Protein AF-A0A1J0ACC7-F1 (afdb_monomer_lite)

Foldseek 3Di:
DDPVVVVVVVLVPDDPVVVVVVVVVVVVCCVVVVCVVPDPPPPPPPDDPCPCPPVDDDDPCNVPDDPVCPVPD

Sequence (73 aa):
MTTDTEILQTITQMPESLKQEVLHYAKYLIENYTESKNGEKEPRKKRRAGSLKGKIWMADDFDAPLEDLKDYM

InterPro domains:
  IPR018739 Domain of unknown function DUF2281 [PF10047] (6-72)

Organism: NCBI:txid1188229

pLDDT: mean 83.19, std 12.36, range [50.38, 94.56]

Secondary structure (DSSP, 8-state):
--HHHHHHHHHHHS-HHHHHHHHHHHHHHHHHHHHHHH-------PPPTTTTTTT----TTTTSPPGGGGGG-

Radius of gyration: 26.06 Å; chains: 1; bounding box: 52×36×54 Å

Structure (mmCIF, N/CA/C/O backbone):
data_AF-A0A1J0ACC7-F1
#
_entry.id   AF-A0A1J0ACC7-F1
#
loop_
_atom_site.group_PDB
_atom_site.id
_atom_site.type_symbol
_atom_site.label_atom_id
_atom_site.label_alt_id
_atom_site.label_comp_id
_atom_site.label_asym_id
_atom_site.label_entity_id
_atom_site.label_seq_id
_atom_site.pdbx_PDB_ins_code
_atom_site.Cartn_x
_atom_site.Cartn_y
_atom_site.Cartn_z
_atom_site.occupancy
_atom_site.B_iso_or_equiv
_atom_site.auth_seq_id
_atom_site.auth_comp_id
_atom_site.auth_asym_id
_atom_site.auth_atom_id
_atom_site.pdbx_PDB_model_num
ATOM 1 N N . MET A 1 1 ? -23.555 11.001 13.772 1.00 52.12 1 MET A N 1
ATOM 2 C CA . MET A 1 1 ? -22.985 9.769 14.346 1.00 52.12 1 MET A CA 1
ATOM 3 C C . MET A 1 1 ? -21.481 9.856 14.178 1.00 52.12 1 MET A C 1
ATOM 5 O O . MET A 1 1 ? -21.029 10.185 13.090 1.00 52.12 1 MET A O 1
ATOM 9 N N . THR A 1 2 ? -20.724 9.716 15.258 1.00 78.00 2 THR A N 1
ATOM 10 C CA . THR A 1 2 ? -19.254 9.711 15.231 1.00 78.00 2 THR A CA 1
ATOM 11 C C . THR A 1 2 ? -18.779 8.363 14.691 1.00 78.00 2 THR A C 1
ATOM 13 O O . THR A 1 2 ? -19.217 7.329 15.183 1.00 78.00 2 THR A O 1
ATOM 16 N N . THR A 1 3 ? -17.895 8.337 13.696 1.00 83.56 3 THR A N 1
ATOM 17 C CA . THR A 1 3 ? -17.354 7.087 13.116 1.00 83.56 3 THR A CA 1
ATOM 18 C C . THR A 1 3 ? -16.762 6.154 14.175 1.00 83.56 3 THR A C 1
ATOM 20 O O . THR A 1 3 ? -16.883 4.937 14.081 1.00 83.56 3 THR A O 1
ATOM 23 N N . ASP A 1 4 ? -16.203 6.728 15.240 1.00 86.00 4 ASP A N 1
ATOM 24 C CA . ASP A 1 4 ? -15.588 5.993 16.347 1.00 86.00 4 ASP A CA 1
ATOM 25 C C . ASP A 1 4 ? -16.597 5.111 17.097 1.00 86.00 4 ASP A C 1
ATOM 27 O O . ASP A 1 4 ? -16.283 3.989 17.498 1.00 86.00 4 ASP A O 1
ATOM 31 N N . THR A 1 5 ? -17.840 5.584 17.251 1.00 87.38 5 THR A N 1
ATOM 32 C CA . THR A 1 5 ? -18.883 4.826 17.954 1.00 87.38 5 THR A CA 1
ATOM 33 C C . THR A 1 5 ? -19.382 3.642 17.129 1.00 87.38 5 THR A C 1
ATOM 35 O O . THR A 1 5 ? -19.647 2.582 17.691 1.00 87.38 5 THR A O 1
ATOM 38 N N . GLU A 1 6 ? -19.452 3.783 15.804 1.00 87.81 6 GLU A N 1
ATOM 39 C CA . GLU A 1 6 ? -19.853 2.697 14.894 1.00 87.81 6 GLU A CA 1
ATOM 40 C C . GLU A 1 6 ? -18.767 1.609 14.804 1.00 87.81 6 GLU A C 1
ATOM 42 O O . GLU A 1 6 ? -19.066 0.411 14.818 1.00 87.81 6 GLU A O 1
ATOM 47 N N . ILE A 1 7 ? -17.490 2.005 14.809 1.00 88.69 7 ILE A N 1
ATOM 48 C CA . ILE A 1 7 ? -16.353 1.072 14.843 1.00 88.69 7 ILE A CA 1
ATOM 49 C C . ILE A 1 7 ? -16.359 0.249 16.142 1.00 88.69 7 ILE A C 1
ATOM 51 O O . ILE A 1 7 ? -16.185 -0.968 16.112 1.00 88.69 7 ILE A O 1
ATOM 55 N N . LEU A 1 8 ? -16.622 0.869 17.295 1.00 88.12 8 LEU A N 1
ATOM 56 C CA . LEU A 1 8 ? -16.704 0.141 18.569 1.00 88.12 8 LEU A CA 1
ATOM 57 C C . LEU A 1 8 ? -17.878 -0.853 18.606 1.00 88.12 8 LEU A C 1
ATOM 59 O O . LEU A 1 8 ? -17.721 -1.990 19.064 1.00 88.12 8 LEU A O 1
ATOM 63 N N . GLN A 1 9 ? -19.048 -0.458 18.098 1.00 88.88 9 GLN A N 1
ATOM 64 C CA . GLN A 1 9 ? -20.219 -1.339 18.026 1.00 88.88 9 GLN A CA 1
ATOM 65 C C . GLN A 1 9 ? -19.983 -2.549 17.116 1.00 88.88 9 GLN A C 1
ATOM 67 O O . GLN A 1 9 ? -20.311 -3.675 17.486 1.00 88.88 9 GLN A O 1
ATOM 72 N N . THR A 1 10 ? -19.358 -2.344 15.959 1.00 86.06 10 THR A N 1
ATOM 73 C CA . THR A 1 10 ? -19.032 -3.446 15.042 1.00 86.06 10 THR A CA 1
ATOM 74 C C . THR A 1 10 ? -17.980 -4.382 15.639 1.00 86.06 10 THR A C 1
ATOM 76 O O . THR A 1 10 ? -18.159 -5.597 15.604 1.00 86.06 10 THR A O 1
ATOM 79 N N . ILE A 1 11 ? -16.930 -3.854 16.280 1.00 88.75 11 ILE A N 1
ATOM 80 C CA . ILE A 1 11 ? -15.890 -4.672 16.929 1.00 88.75 11 ILE A CA 1
ATOM 81 C C . ILE A 1 11 ? -16.460 -5.522 18.064 1.00 88.75 11 ILE A C 1
ATOM 83 O O . ILE A 1 11 ? -16.088 -6.687 18.201 1.00 88.75 11 ILE A O 1
ATOM 87 N N . THR A 1 12 ? -17.371 -4.987 18.875 1.00 87.69 12 THR A N 1
ATOM 88 C CA . THR A 1 12 ? -17.944 -5.738 20.007 1.00 87.69 12 THR A CA 1
ATOM 89 C C . THR A 1 12 ? -18.772 -6.952 19.582 1.00 87.69 12 THR A C 1
ATOM 91 O O . THR A 1 12 ? -18.752 -7.953 20.297 1.00 87.69 12 THR A O 1
ATOM 94 N N . GLN A 1 13 ? -19.415 -6.913 18.412 1.00 89.88 13 GLN A N 1
ATOM 95 C CA . GLN A 1 13 ? -20.218 -8.019 17.872 1.00 89.88 13 GLN A CA 1
ATOM 96 C C . GLN A 1 13 ? -19.387 -9.107 17.165 1.00 89.88 13 GLN A C 1
ATOM 98 O O . GLN A 1 13 ? -19.912 -10.181 16.873 1.00 89.88 13 GLN A O 1
ATOM 103 N N . MET A 1 14 ? -18.099 -8.862 16.897 1.00 86.44 14 MET A N 1
ATOM 104 C CA . MET A 1 14 ? -17.240 -9.792 16.159 1.00 86.44 14 MET A CA 1
ATOM 105 C C . MET A 1 14 ? -16.567 -10.856 17.058 1.00 86.44 14 MET A C 1
ATOM 107 O O . MET A 1 14 ? -16.175 -10.558 18.195 1.00 86.44 14 MET A O 1
ATOM 111 N N . PRO A 1 15 ? -16.364 -12.090 16.550 1.00 89.50 15 PRO A N 1
ATOM 112 C CA . PRO A 1 15 ? -15.516 -13.103 17.178 1.00 89.50 15 PRO A CA 1
ATOM 113 C C . PRO A 1 15 ? -14.038 -12.685 17.213 1.00 89.50 15 PRO A C 1
ATOM 115 O O . PRO A 1 15 ? -13.587 -11.824 16.457 1.00 89.50 15 PRO A O 1
ATOM 118 N N . GLU A 1 16 ? -13.270 -13.304 18.111 1.00 85.94 16 GLU A N 1
ATOM 119 C CA . GLU A 1 16 ? -11.896 -12.895 18.432 1.00 85.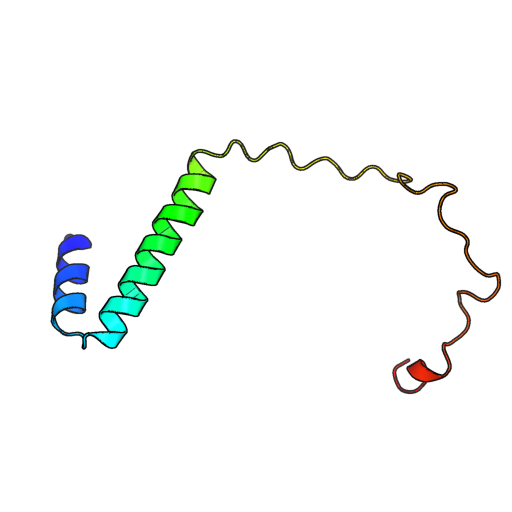94 16 GLU A CA 1
ATOM 120 C C . GLU A 1 16 ? -10.922 -12.983 17.247 1.00 85.94 16 GLU A C 1
ATOM 122 O O . GLU A 1 16 ? -10.072 -12.108 17.095 1.00 85.94 16 GLU A O 1
ATOM 127 N N . SER A 1 17 ? -11.109 -13.950 16.345 1.00 87.88 17 SER A N 1
ATOM 128 C CA . SER A 1 17 ? -10.317 -14.080 15.114 1.00 87.88 17 SER A CA 1
ATOM 129 C C . SER A 1 17 ? -10.422 -12.848 14.208 1.00 87.88 17 SER A C 1
ATOM 131 O O . SER A 1 17 ? -9.412 -12.316 13.756 1.00 87.88 17 SER A O 1
ATOM 133 N N . LEU A 1 18 ? -11.635 -12.330 13.997 1.00 87.31 18 LEU A N 1
ATOM 134 C CA . LEU A 1 18 ? -11.855 -11.147 13.159 1.00 87.31 18 LEU A CA 1
ATOM 135 C C . LEU A 1 18 ? -11.325 -9.874 13.825 1.00 87.31 18 LEU A C 1
ATOM 137 O O . LEU A 1 18 ? -10.806 -8.988 13.149 1.00 87.31 18 LEU A O 1
ATOM 141 N N . LYS A 1 19 ? -11.377 -9.790 15.160 1.00 88.81 19 LYS A N 1
ATOM 142 C CA . LYS A 1 19 ? -10.767 -8.674 15.900 1.00 88.81 19 LYS A CA 1
ATOM 143 C C . LYS A 1 19 ? -9.257 -8.602 15.673 1.00 88.81 19 LYS A C 1
ATOM 145 O O . LYS A 1 19 ? -8.718 -7.501 15.570 1.00 88.81 19 LYS A O 1
ATOM 150 N N . GLN A 1 20 ? -8.583 -9.749 15.575 1.00 89.06 20 GLN A N 1
ATOM 151 C CA . GLN A 1 20 ? -7.150 -9.800 15.279 1.00 89.06 20 GLN A CA 1
ATOM 152 C C . GLN A 1 20 ? -6.846 -9.283 13.869 1.00 89.06 20 GLN A C 1
ATOM 154 O O . GLN A 1 20 ? -5.941 -8.465 13.716 1.00 89.06 20 GLN A O 1
ATOM 159 N N . GLU A 1 21 ? -7.621 -9.675 12.857 1.00 90.94 21 GLU A N 1
ATOM 160 C CA . GLU A 1 21 ? -7.458 -9.160 11.488 1.00 90.94 21 GLU A CA 1
ATOM 161 C C . GLU A 1 21 ? -7.688 -7.647 11.407 1.00 90.94 21 GLU A C 1
ATOM 163 O O . GLU A 1 21 ? -6.881 -6.923 10.819 1.00 90.94 21 GLU A O 1
ATOM 168 N N . VAL A 1 22 ? -8.735 -7.144 12.069 1.00 92.69 22 VAL A N 1
ATOM 169 C CA . VAL A 1 22 ? -9.007 -5.701 12.157 1.00 92.69 22 VAL A CA 1
ATOM 170 C C . VAL A 1 22 ? -7.854 -4.971 12.848 1.00 92.69 22 VAL A C 1
ATOM 172 O O . VAL A 1 22 ? -7.434 -3.913 12.381 1.00 92.69 22 VAL A O 1
ATOM 175 N N . LEU A 1 23 ? -7.293 -5.538 13.921 1.00 90.81 23 LEU A N 1
ATOM 176 C CA . LEU A 1 23 ? -6.125 -4.978 14.603 1.00 90.81 23 LEU A CA 1
ATOM 177 C C . LEU A 1 23 ? -4.891 -4.947 13.692 1.00 90.81 23 LEU A C 1
ATOM 179 O O . LEU A 1 23 ? -4.173 -3.945 13.673 1.00 90.81 23 LEU A O 1
ATOM 183 N N . HIS A 1 24 ? -4.638 -6.017 12.937 1.00 94.50 24 HIS A N 1
ATOM 184 C CA . HIS A 1 24 ? -3.551 -6.063 11.960 1.00 94.50 24 HIS A CA 1
ATOM 185 C C . HIS A 1 24 ? -3.721 -4.987 10.891 1.00 94.50 24 HIS A C 1
ATOM 187 O O . HIS A 1 24 ? -2.772 -4.258 10.600 1.00 94.50 24 HIS A O 1
ATOM 193 N N . TYR A 1 25 ? -4.932 -4.834 10.359 1.00 92.75 25 TYR A N 1
ATOM 194 C CA . TYR A 1 25 ? -5.212 -3.826 9.347 1.00 92.75 25 TYR A CA 1
ATOM 195 C C . TYR A 1 25 ? -5.119 -2.399 9.901 1.00 92.75 25 TYR A C 1
ATOM 197 O O . TYR A 1 25 ? -4.533 -1.528 9.263 1.00 92.75 25 TYR A O 1
ATOM 205 N N . ALA A 1 26 ? -5.605 -2.152 11.118 1.00 91.19 26 ALA A N 1
ATOM 206 C CA . ALA A 1 26 ? -5.461 -0.857 11.778 1.00 91.19 26 ALA A CA 1
ATOM 207 C C . ALA A 1 26 ? -3.982 -0.485 11.983 1.00 91.19 26 ALA A C 1
ATOM 209 O O . ALA A 1 26 ? -3.586 0.642 11.685 1.00 91.19 26 ALA A O 1
ATOM 210 N N . LYS A 1 27 ? -3.148 -1.440 12.420 1.00 91.88 27 LYS A N 1
ATOM 211 C CA . LYS A 1 27 ? -1.691 -1.251 12.527 1.00 91.88 27 LYS A CA 1
ATOM 212 C C . LYS A 1 27 ? -1.055 -0.957 11.170 1.00 91.88 27 LYS A C 1
ATOM 214 O O . LYS A 1 27 ? -0.310 0.009 11.064 1.00 91.88 27 LYS A O 1
ATOM 219 N N . TYR A 1 28 ? -1.412 -1.725 10.139 1.00 92.19 28 TYR A N 1
ATOM 220 C CA . TYR A 1 28 ? -0.962 -1.502 8.764 1.00 92.19 28 TYR A CA 1
ATOM 221 C C . TYR A 1 28 ? -1.318 -0.093 8.271 1.00 92.19 28 TYR A C 1
ATOM 223 O O . TYR A 1 28 ? -0.485 0.577 7.663 1.00 92.19 28 TYR A O 1
ATOM 231 N N . LEU A 1 29 ? -2.542 0.377 8.527 1.00 88.12 29 LEU A N 1
ATOM 232 C CA . LEU A 1 29 ? -2.964 1.716 8.124 1.00 88.12 29 LEU A CA 1
ATOM 233 C C . LEU A 1 29 ? -2.160 2.795 8.848 1.00 88.12 29 LEU A C 1
ATOM 235 O O . LEU A 1 29 ? -1.724 3.752 8.217 1.00 88.12 29 LEU A O 1
ATOM 239 N N . ILE A 1 30 ? -1.927 2.636 10.150 1.00 87.69 30 ILE A N 1
ATOM 240 C CA . ILE A 1 30 ? -1.105 3.578 10.910 1.00 87.69 30 ILE A CA 1
ATOM 241 C C . ILE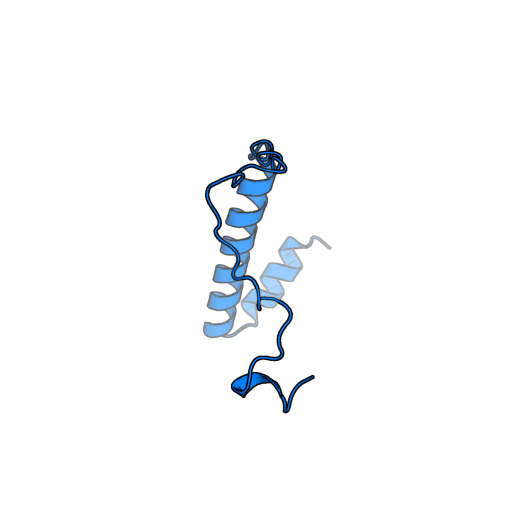 A 1 30 ? 0.317 3.587 10.346 1.00 87.69 30 ILE A C 1
ATOM 243 O O . ILE A 1 30 ? 0.805 4.650 9.994 1.00 87.69 30 ILE A O 1
ATOM 247 N N . GLU A 1 31 ? 0.963 2.440 10.178 1.00 86.06 31 GLU A N 1
ATOM 248 C CA . GLU A 1 31 ? 2.346 2.346 9.695 1.00 86.06 31 GLU A CA 1
ATOM 249 C C . GLU A 1 31 ? 2.500 2.935 8.280 1.00 86.06 31 GLU A C 1
ATOM 251 O O . GLU A 1 31 ? 3.209 3.921 8.085 1.00 86.06 31 GLU A O 1
ATOM 256 N N . ASN A 1 32 ? 1.719 2.462 7.304 1.00 80.56 32 ASN A N 1
ATOM 257 C CA . ASN A 1 32 ? 1.866 2.899 5.909 1.00 80.56 32 ASN A CA 1
ATOM 258 C C . ASN A 1 32 ? 1.401 4.335 5.651 1.00 80.56 32 ASN A C 1
ATOM 260 O O . ASN A 1 32 ? 1.919 5.004 4.748 1.00 80.56 32 ASN A O 1
ATOM 264 N N . TYR A 1 33 ? 0.409 4.827 6.399 1.00 76.12 33 TYR A N 1
ATOM 265 C CA . TYR A 1 33 ? -0.136 6.170 6.184 1.00 76.12 33 TYR A CA 1
ATOM 266 C C . TYR A 1 33 ? 0.474 7.237 7.098 1.00 76.12 33 TYR A C 1
ATOM 268 O O . TYR A 1 33 ? 0.388 8.421 6.769 1.00 76.12 33 TYR A O 1
ATOM 276 N N . THR A 1 34 ? 1.161 6.856 8.181 1.00 67.12 34 THR A N 1
ATOM 277 C CA . THR A 1 34 ? 2.019 7.786 8.938 1.00 67.12 34 THR A CA 1
ATOM 278 C C . THR A 1 34 ? 3.390 7.946 8.282 1.00 67.12 34 THR A C 1
ATOM 280 O O . THR A 1 34 ? 3.858 9.080 8.152 1.00 67.12 34 THR A O 1
ATOM 283 N N . GLU A 1 35 ? 3.983 6.873 7.746 1.00 58.56 35 GLU A N 1
ATOM 284 C CA . GLU A 1 35 ? 5.228 6.951 6.966 1.00 58.56 35 GLU A CA 1
ATOM 285 C C . GLU A 1 35 ? 5.051 7.749 5.670 1.00 58.56 35 GLU A C 1
ATOM 287 O O . GLU A 1 35 ? 5.903 8.559 5.312 1.00 58.56 35 GLU A O 1
ATOM 292 N N . SER A 1 36 ? 3.911 7.615 4.986 1.00 53.22 36 SER A N 1
ATOM 293 C CA . SER A 1 36 ? 3.638 8.397 3.770 1.00 53.22 36 SER A CA 1
ATOM 294 C C . SER A 1 36 ? 3.219 9.853 4.027 1.00 53.22 36 SER A C 1
ATOM 296 O O . SER A 1 36 ? 3.186 10.642 3.078 1.00 53.22 36 SER A O 1
ATOM 298 N N . LYS A 1 37 ? 2.934 10.231 5.283 1.00 53.56 37 LYS A N 1
ATOM 299 C CA . LYS A 1 37 ? 2.675 11.620 5.715 1.00 53.56 37 LYS A CA 1
ATOM 300 C C . LYS A 1 37 ? 3.926 12.332 6.242 1.00 53.56 37 LYS A C 1
ATOM 302 O O . LYS A 1 37 ? 4.030 13.536 6.032 1.00 53.56 37 LYS A O 1
ATOM 307 N N . ASN A 1 38 ? 4.856 11.611 6.872 1.00 51.94 38 ASN A N 1
ATOM 308 C CA . ASN A 1 38 ? 6.138 12.158 7.347 1.00 51.94 38 ASN A CA 1
ATOM 309 C C . ASN A 1 38 ? 7.292 11.973 6.350 1.00 51.94 38 ASN 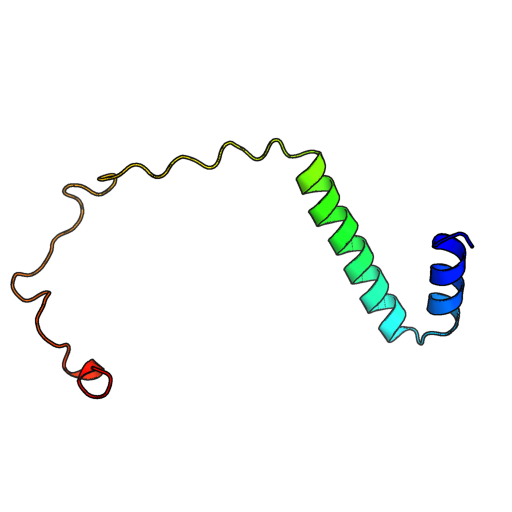A C 1
ATOM 311 O O . ASN A 1 38 ? 8.320 12.635 6.465 1.00 51.94 38 ASN A O 1
ATOM 315 N N . GLY A 1 39 ? 7.129 11.104 5.356 1.00 50.38 39 GLY A N 1
ATOM 316 C CA . GLY A 1 39 ? 8.064 10.957 4.259 1.00 50.38 39 GLY A CA 1
ATOM 317 C C . GLY A 1 39 ? 7.872 12.080 3.254 1.00 50.38 39 GLY A C 1
ATOM 318 O O . GLY A 1 39 ? 7.036 11.983 2.350 1.00 50.38 39 GLY A O 1
ATOM 319 N N . GLU A 1 40 ? 8.728 13.098 3.327 1.00 53.44 40 GLU A N 1
ATOM 320 C CA . GLU A 1 40 ? 9.370 13.575 2.106 1.00 53.44 40 GLU A CA 1
ATOM 321 C C . GLU A 1 40 ? 9.703 12.322 1.296 1.00 53.44 40 GLU A C 1
ATOM 323 O O . GLU A 1 40 ? 10.589 11.554 1.664 1.00 53.44 40 GLU A O 1
ATOM 328 N N . LYS A 1 41 ? 8.890 12.011 0.277 1.00 57.03 41 LYS A N 1
ATOM 329 C CA . LYS A 1 41 ? 9.186 10.916 -0.640 1.00 57.03 41 LYS A CA 1
ATOM 330 C C . LYS A 1 41 ? 10.564 11.258 -1.159 1.00 57.03 41 LYS A C 1
ATOM 332 O O . LYS A 1 41 ? 10.645 12.182 -1.972 1.00 57.03 41 LYS A O 1
ATOM 337 N N . GLU A 1 42 ? 11.605 10.583 -0.659 1.00 61.34 42 GLU A N 1
ATOM 338 C CA . GLU A 1 42 ? 12.960 10.812 -1.139 1.00 61.34 42 GLU A CA 1
ATOM 339 C C . GLU A 1 42 ? 12.851 10.877 -2.654 1.00 61.34 42 GLU A C 1
ATOM 341 O O . GLU A 1 42 ? 12.218 9.980 -3.240 1.00 61.34 42 GLU A O 1
ATOM 346 N N . PRO A 1 43 ? 13.302 11.979 -3.280 1.00 63.03 43 PRO A N 1
ATOM 347 C CA . PRO A 1 43 ? 12.995 12.246 -4.668 1.00 63.03 43 PRO A CA 1
ATOM 348 C C . PRO A 1 43 ? 13.413 11.014 -5.450 1.00 63.03 43 PRO A C 1
ATOM 350 O O . PRO A 1 43 ? 14.605 10.711 -5.530 1.00 63.03 43 PRO A O 1
ATOM 353 N N . ARG A 1 44 ? 12.416 10.259 -5.949 1.00 70.12 44 ARG A N 1
ATOM 354 C CA . ARG A 1 44 ? 12.643 8.972 -6.613 1.00 70.12 44 ARG A CA 1
ATOM 355 C C . ARG A 1 44 ? 13.760 9.209 -7.610 1.00 70.12 44 ARG A C 1
ATOM 357 O O . ARG A 1 44 ? 13.575 10.019 -8.523 1.00 70.12 44 ARG A O 1
ATOM 364 N N . LYS A 1 45 ? 14.923 8.578 -7.392 1.00 74.62 45 LYS A N 1
ATOM 365 C CA . LYS A 1 45 ? 16.110 8.829 -8.215 1.00 74.62 45 LYS A CA 1
ATOM 366 C C . LYS A 1 45 ? 15.686 8.714 -9.672 1.00 74.62 45 LYS A C 1
ATOM 368 O O . LYS A 1 45 ? 15.216 7.660 -10.105 1.00 74.62 45 LYS A O 1
ATOM 373 N N . LYS A 1 46 ? 15.776 9.826 -10.407 1.00 81.06 46 LYS A N 1
ATOM 374 C CA . LYS A 1 46 ? 15.358 9.861 -11.809 1.00 81.06 46 LYS A CA 1
ATOM 375 C C . LYS A 1 46 ? 16.165 8.803 -12.555 1.00 81.06 46 LYS A C 1
ATOM 377 O O . LYS A 1 46 ? 17.394 8.781 -12.464 1.00 81.06 46 LYS A O 1
ATOM 382 N N . ARG A 1 47 ? 15.475 7.910 -13.269 1.00 85.69 47 ARG A N 1
ATOM 383 C CA . ARG A 1 47 ? 16.132 6.906 -14.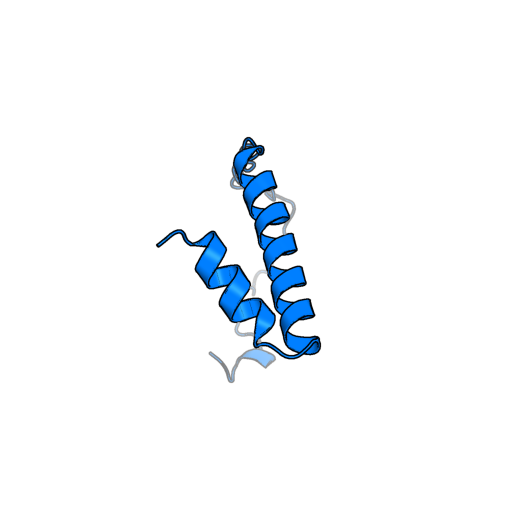113 1.00 85.69 47 ARG A CA 1
ATOM 384 C C . ARG A 1 47 ? 16.991 7.646 -15.140 1.00 85.69 47 ARG A C 1
ATOM 386 O O . ARG A 1 47 ? 16.503 8.548 -15.815 1.00 85.69 47 ARG A O 1
ATOM 393 N N . ARG A 1 48 ? 18.271 7.290 -15.236 1.00 87.62 48 ARG A N 1
ATOM 394 C CA . ARG A 1 48 ? 19.196 7.872 -16.216 1.00 87.62 48 ARG A CA 1
ATOM 395 C C . ARG A 1 48 ? 19.247 6.954 -17.432 1.00 87.62 48 ARG A C 1
ATOM 397 O O . ARG A 1 48 ? 19.656 5.803 -17.299 1.00 87.62 48 ARG A O 1
ATOM 404 N N . ALA A 1 49 ? 18.827 7.454 -18.593 1.00 90.75 49 ALA A N 1
ATOM 405 C CA . ALA A 1 49 ? 18.984 6.733 -19.852 1.00 90.75 49 ALA A CA 1
ATOM 406 C C . ALA A 1 49 ? 20.471 6.422 -20.098 1.00 90.75 49 ALA A C 1
ATOM 408 O O . ALA A 1 49 ? 21.339 7.240 -19.791 1.00 90.75 49 ALA A O 1
ATOM 409 N N . GLY A 1 50 ? 20.768 5.227 -20.611 1.00 90.75 50 GLY A N 1
ATOM 410 C CA . GLY A 1 50 ? 22.144 4.811 -20.892 1.00 90.75 50 GLY A CA 1
ATOM 411 C C . GLY A 1 50 ? 23.008 4.524 -19.657 1.00 90.75 50 GLY A C 1
ATOM 412 O O . GLY A 1 50 ? 24.223 4.422 -19.796 1.00 90.75 50 GLY A O 1
ATOM 413 N N . SER A 1 51 ? 22.426 4.350 -18.464 1.00 90.88 51 SER A N 1
ATOM 414 C CA . SER A 1 51 ? 23.163 3.967 -17.241 1.00 90.88 51 SER A CA 1
ATOM 415 C C . SER A 1 51 ? 23.971 2.666 -17.373 1.00 90.88 51 SER A C 1
ATOM 417 O O . SER A 1 51 ? 24.918 2.447 -16.618 1.00 90.88 51 SER A O 1
ATOM 419 N N . LEU A 1 52 ? 23.608 1.820 -18.341 1.00 91.38 52 LEU A N 1
ATOM 420 C CA . LEU A 1 52 ? 24.255 0.548 -18.661 1.00 91.38 52 LEU A CA 1
ATOM 421 C C . LEU A 1 52 ? 25.013 0.571 -20.002 1.00 91.38 52 LEU A C 1
ATOM 423 O O . LEU A 1 52 ? 25.370 -0.488 -20.517 1.00 91.38 52 LEU A O 1
ATOM 427 N N . LYS A 1 53 ? 25.275 1.750 -20.587 1.00 92.31 53 LYS A N 1
ATOM 428 C CA . LYS A 1 53 ? 26.022 1.856 -21.851 1.00 92.31 53 LYS A CA 1
ATOM 429 C C . LYS A 1 53 ? 27.386 1.164 -21.718 1.00 92.31 53 LYS A C 1
ATOM 431 O O . LYS A 1 53 ? 28.151 1.481 -20.812 1.00 92.31 53 LYS A O 1
ATOM 436 N N . GLY A 1 54 ? 27.672 0.222 -22.618 1.00 93.25 54 GLY A N 1
ATOM 437 C CA . GLY A 1 54 ? 28.919 -0.555 -22.632 1.00 93.25 54 GLY A CA 1
ATOM 438 C C . GLY A 1 54 ? 28.997 -1.686 -21.601 1.00 93.25 54 GLY A C 1
ATOM 439 O O . GLY A 1 54 ? 30.026 -2.345 -21.521 1.00 93.25 54 GLY A O 1
ATOM 440 N N . LYS A 1 55 ? 27.939 -1.921 -20.813 1.00 93.69 55 LYS A N 1
ATOM 441 C CA . LYS A 1 55 ? 27.868 -3.030 -19.843 1.00 93.69 55 LYS A CA 1
ATOM 442 C C . LYS A 1 55 ? 27.065 -4.230 -20.339 1.00 93.69 55 LYS A C 1
ATOM 444 O O . LYS A 1 55 ? 27.026 -5.248 -19.661 1.00 93.69 55 LYS A O 1
ATOM 449 N N . ILE A 1 56 ? 26.389 -4.084 -21.474 1.00 91.62 56 ILE A N 1
ATOM 450 C CA . ILE A 1 56 ? 25.530 -5.107 -22.061 1.00 91.62 56 ILE A CA 1
ATOM 451 C C . ILE A 1 56 ? 26.161 -5.513 -23.388 1.00 91.62 56 ILE A C 1
ATOM 453 O O . ILE A 1 56 ? 26.480 -4.647 -24.204 1.00 91.62 56 ILE A O 1
ATOM 457 N N . TRP A 1 57 ? 26.338 -6.816 -23.573 1.00 94.12 57 TRP A N 1
ATOM 458 C CA . TRP A 1 57 ? 26.642 -7.423 -24.861 1.00 94.12 57 TRP A CA 1
ATOM 459 C C . TRP A 1 57 ? 25.343 -8.002 -25.429 1.00 94.12 57 TRP A C 1
ATOM 461 O O . TRP A 1 57 ? 24.576 -8.621 -24.692 1.00 94.12 57 TRP A O 1
ATOM 471 N N . MET A 1 58 ? 25.081 -7.741 -26.706 1.00 92.31 58 MET A N 1
ATOM 472 C CA . MET A 1 58 ? 23.929 -8.250 -27.446 1.00 92.31 58 MET A CA 1
ATOM 473 C C . MET A 1 58 ? 24.471 -9.158 -28.544 1.00 92.31 58 MET A C 1
ATOM 475 O O . MET A 1 58 ? 25.397 -8.757 -29.248 1.00 92.31 58 MET A O 1
ATOM 479 N N . ALA A 1 59 ? 23.935 -10.372 -28.633 1.00 93.00 59 ALA A N 1
ATOM 480 C CA . ALA A 1 59 ? 24.283 -11.307 -29.692 1.00 93.00 59 ALA A CA 1
ATOM 481 C C . ALA A 1 59 ? 23.700 -10.837 -31.035 1.00 93.00 59 ALA A C 1
ATOM 483 O O . ALA A 1 59 ? 22.674 -10.153 -31.059 1.00 93.00 59 ALA A O 1
ATOM 484 N N . ASP A 1 60 ? 24.341 -11.214 -32.142 1.00 94.56 60 ASP A N 1
ATOM 485 C CA . ASP A 1 60 ? 23.915 -10.821 -33.495 1.00 94.56 60 ASP A CA 1
ATOM 486 C C . ASP A 1 60 ? 22.549 -11.420 -33.887 1.00 94.56 60 ASP A C 1
ATOM 488 O O . ASP A 1 60 ? 21.878 -10.912 -34.783 1.00 94.56 60 ASP A O 1
ATOM 492 N N . ASP A 1 61 ? 22.125 -12.485 -33.205 1.00 93.81 61 ASP A N 1
ATOM 493 C CA . ASP A 1 61 ? 20.875 -13.216 -33.406 1.00 93.81 61 ASP A CA 1
ATOM 494 C C . ASP A 1 61 ? 19.799 -12.887 -32.356 1.00 93.81 61 ASP A C 1
ATOM 496 O O . ASP A 1 61 ? 18.844 -13.641 -32.208 1.00 93.81 61 ASP A O 1
ATOM 500 N N . PHE A 1 62 ? 19.911 -11.769 -31.630 1.00 91.06 62 PHE A N 1
ATOM 501 C CA . PHE A 1 62 ? 18.968 -11.403 -30.560 1.00 91.06 62 PHE A CA 1
ATOM 502 C C . PHE A 1 62 ? 17.490 -11.395 -30.994 1.00 91.06 62 PHE A C 1
ATOM 504 O O . PHE A 1 62 ? 16.615 -11.753 -30.209 1.00 91.06 62 PHE A O 1
ATOM 511 N N . ASP A 1 63 ? 17.218 -11.007 -32.241 1.00 90.50 63 ASP A N 1
ATOM 512 C CA . ASP A 1 63 ? 15.862 -10.963 -32.798 1.00 90.50 63 ASP A CA 1
ATOM 513 C C . ASP A 1 63 ? 15.367 -12.335 -33.303 1.00 90.50 63 ASP A C 1
ATOM 515 O O . ASP A 1 63 ? 14.235 -12.451 -33.781 1.00 90.50 63 ASP A O 1
ATOM 519 N N . ALA A 1 64 ? 16.194 -13.383 -33.235 1.00 90.75 64 ALA A N 1
ATOM 520 C CA . ALA A 1 64 ? 15.801 -14.720 -33.649 1.00 90.75 64 ALA A CA 1
ATOM 521 C C . ALA A 1 64 ? 14.752 -15.313 -32.685 1.00 90.75 64 ALA A C 1
ATOM 523 O O . ALA A 1 64 ? 14.818 -15.107 -31.470 1.00 90.75 64 ALA A O 1
ATOM 524 N N . PRO A 1 65 ? 13.775 -16.084 -33.200 1.00 89.88 65 PRO A N 1
ATOM 525 C CA . PRO A 1 65 ? 12.772 -16.720 -32.361 1.00 89.88 65 PRO A CA 1
ATOM 526 C C . PRO A 1 65 ? 13.424 -17.756 -31.443 1.00 89.88 65 PRO A C 1
ATOM 528 O O . PRO A 1 65 ? 14.108 -18.674 -31.900 1.00 89.88 65 PRO A O 1
ATOM 531 N N . LEU A 1 66 ? 13.158 -17.639 -30.145 1.00 90.19 66 LEU A N 1
ATOM 532 C CA . LEU A 1 66 ? 13.594 -18.618 -29.156 1.00 90.19 66 LEU A CA 1
ATOM 533 C C . LEU A 1 66 ? 12.784 -19.904 -29.332 1.00 90.19 66 LEU A C 1
ATOM 535 O O . LEU A 1 66 ? 11.555 -19.862 -29.329 1.00 90.19 66 LEU A O 1
ATOM 539 N N . GLU A 1 67 ? 13.467 -21.040 -29.491 1.00 86.88 67 GLU A N 1
ATOM 540 C CA . GLU A 1 67 ? 12.811 -22.318 -29.800 1.00 86.88 67 GLU A CA 1
ATOM 541 C C . GLU A 1 67 ? 11.751 -22.706 -28.767 1.00 86.88 67 GLU A C 1
ATOM 543 O O . GLU A 1 67 ? 10.653 -23.098 -29.150 1.00 86.88 67 GLU A O 1
ATOM 548 N N . ASP A 1 68 ? 12.045 -22.473 -27.488 1.00 86.94 68 ASP A N 1
ATOM 549 C CA . ASP A 1 68 ? 11.152 -22.752 -26.357 1.00 86.94 68 ASP A CA 1
ATOM 550 C C . ASP A 1 68 ? 9.932 -21.815 -26.282 1.00 86.94 68 ASP A C 1
ATOM 552 O O . ASP A 1 68 ? 8.987 -22.074 -25.538 1.00 86.94 68 ASP A O 1
ATOM 556 N N . LEU A 1 69 ? 9.944 -20.704 -27.027 1.00 88.56 69 LEU A N 1
ATOM 557 C CA . LEU A 1 69 ? 8.869 -19.706 -27.054 1.00 88.56 69 LEU A CA 1
ATOM 558 C C . LEU A 1 69 ? 8.110 -19.688 -28.388 1.00 88.56 69 LEU A C 1
ATOM 560 O O . LEU A 1 69 ? 7.202 -18.873 -28.547 1.00 88.56 69 LEU A O 1
ATOM 564 N N . LYS A 1 70 ? 8.438 -20.589 -29.329 1.00 83.44 70 LYS A N 1
ATOM 565 C CA . LYS A 1 70 ? 7.764 -20.689 -30.637 1.00 83.44 70 LYS A CA 1
ATOM 566 C C . LYS A 1 70 ? 6.257 -20.924 -30.506 1.00 83.44 70 LYS A C 1
ATOM 568 O O . LYS A 1 70 ? 5.504 -20.376 -31.296 1.00 83.44 70 LYS A O 1
ATOM 573 N N . ASP A 1 71 ? 5.817 -21.666 -29.492 1.00 86.88 71 ASP A N 1
ATOM 574 C CA . ASP A 1 71 ? 4.394 -21.959 -29.262 1.00 86.88 71 ASP A CA 1
ATOM 575 C C . ASP A 1 71 ? 3.591 -20.758 -28.712 1.00 86.88 71 ASP A C 1
ATOM 577 O O . ASP A 1 71 ? 2.367 -20.835 -28.602 1.00 86.88 71 ASP A O 1
ATOM 581 N N . TYR A 1 72 ? 4.259 -19.655 -28.347 1.00 78.38 72 TYR A N 1
ATOM 582 C CA . TYR A 1 72 ? 3.652 -18.475 -27.713 1.00 78.38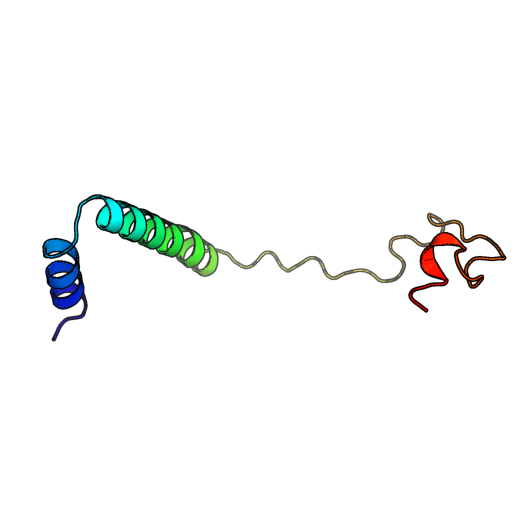 72 TYR A CA 1
ATOM 583 C C . TYR A 1 72 ? 3.705 -17.196 -28.568 1.00 78.38 72 TYR A C 1
ATOM 585 O O . TYR A 1 72 ? 3.148 -16.178 -28.147 1.00 78.38 72 TYR A O 1
ATOM 593 N N . MET A 1 73 ? 4.384 -17.231 -29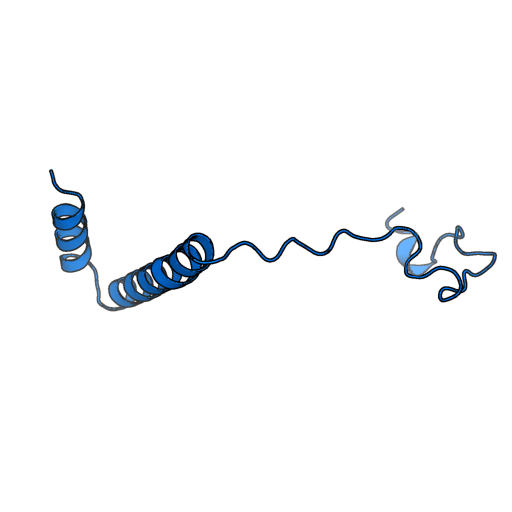.720 1.00 75.06 73 MET A N 1
ATOM 594 C CA . MET A 1 73 ? 4.573 -16.102 -30.647 1.00 75.06 73 MET A CA 1
ATOM 595 C C . MET A 1 73 ? 3.640 -16.191 -31.854 1.00 75.06 73 MET A C 1
ATOM 597 O O . MET A 1 73 ? 3.457 -17.309 -32.383 1.00 75.06 73 MET A O 1
#